Protein AF-A0A959WQ62-F1 (afdb_monomer_lite)

Foldseek 3Di:
DVVVVVVLVVLLVVLVVVLVVLVVVLVVLVCVLPDPDVVADPVNSVVSVVVNVVSVVVNVVSVVSNVVSVVVNVVVVVVVVVVVVLVVLVVVLVCVLVVVVVVLVVVVPDPFDCVVDVPRPVLVPDPCSVVVSVVVSVVSNVVSVVVCVVVCSPVDPPDDDPDPPDDPVVVPDDPDDDDD

Sequence (180 aa):
NLGSMAYIHEIKRELLFMRRLIWPQRDALSILVRDPIPEIQDETRVYLRDCQDHVMRIIDLVETYREIGSDLMDLQLSSMGNRTNEIMRVLTVIATIFMPLTFIVGVYGMNFDPKASPWNMPEIEWKYGYPIVWSVMIGIAVWMLLFFKRKGWLGKYSFVGELPKQNPDDRIAPPEPPLK

Radius of gyration: 34.8 Å; chains: 1; bounding box: 79×37×100 Å

pLDDT: mean 80.47, std 13.7, range [43.44, 95.56]

Structure (mmCIF, N/CA/C/O backbone):
data_AF-A0A959WQ62-F1
#
_entry.id   AF-A0A959WQ62-F1
#
loop_
_atom_site.group_PDB
_atom_site.id
_atom_site.type_symbol
_atom_site.label_atom_id
_atom_site.label_alt_id
_atom_site.label_comp_id
_atom_site.label_asym_id
_atom_site.label_entity_id
_atom_site.label_seq_id
_atom_site.pdbx_PDB_ins_code
_atom_site.Cartn_x
_atom_site.Cartn_y
_atom_site.Cartn_z
_atom_site.occupancy
_atom_site.B_iso_or_equiv
_atom_site.auth_seq_id
_atom_site.auth_comp_id
_atom_site.auth_asym_id
_atom_site.auth_atom_id
_atom_site.pdbx_PDB_model_num
ATOM 1 N N . ASN A 1 1 ? -0.071 11.194 -0.092 1.00 58.28 1 ASN A N 1
ATOM 2 C CA . ASN A 1 1 ? -0.925 10.401 0.823 1.00 58.28 1 ASN A CA 1
ATOM 3 C C . ASN A 1 1 ? -0.375 10.257 2.249 1.00 58.28 1 ASN A C 1
ATOM 5 O O . ASN A 1 1 ? -0.769 9.327 2.933 1.00 58.28 1 ASN A O 1
ATOM 9 N N . LEU A 1 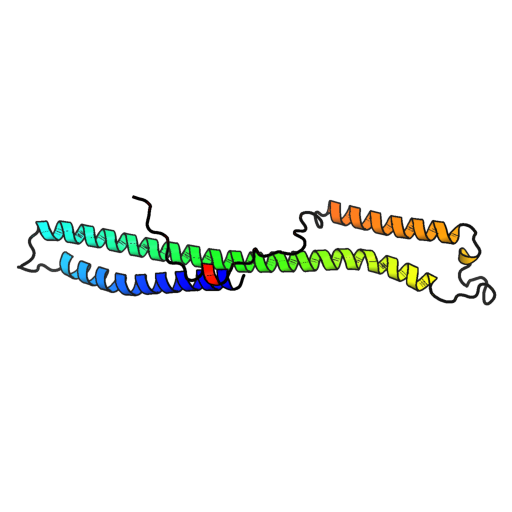2 ? 0.455 11.181 2.767 1.00 58.72 2 LEU A N 1
ATOM 10 C CA . LEU A 1 2 ? 0.742 11.217 4.216 1.00 58.72 2 LEU A CA 1
ATOM 11 C C . LEU A 1 2 ? -0.509 11.590 5.032 1.00 58.72 2 LEU A C 1
ATOM 13 O O . LEU A 1 2 ? -0.689 11.089 6.134 1.00 58.72 2 LEU A O 1
ATOM 17 N N . GLY A 1 3 ? -1.394 12.418 4.461 1.00 72.81 3 GLY A N 1
ATOM 18 C CA . GLY A 1 3 ? -2.639 12.836 5.109 1.00 72.81 3 GLY A CA 1
ATOM 19 C C . GLY A 1 3 ? -3.593 11.680 5.413 1.00 72.81 3 GLY A C 1
ATOM 20 O O . GLY A 1 3 ? -4.163 11.650 6.493 1.00 72.81 3 GLY A O 1
ATOM 21 N N . SER A 1 4 ? -3.711 10.687 4.523 1.00 77.69 4 SER A N 1
ATOM 22 C CA . SER A 1 4 ? -4.592 9.534 4.760 1.00 77.69 4 SER A CA 1
ATOM 23 C C . SER A 1 4 ? -4.057 8.612 5.860 1.00 77.69 4 SER A C 1
ATOM 25 O O . SER A 1 4 ? -4.829 8.148 6.687 1.00 77.69 4 SER A O 1
ATOM 27 N N . MET A 1 5 ? -2.738 8.388 5.918 1.00 81.19 5 MET A N 1
ATOM 28 C CA . MET A 1 5 ? -2.119 7.615 7.005 1.00 81.19 5 MET A CA 1
ATOM 29 C C . MET A 1 5 ? -2.252 8.330 8.352 1.00 81.19 5 MET A C 1
ATOM 31 O O . MET A 1 5 ? -2.603 7.705 9.348 1.00 81.19 5 MET A O 1
ATOM 35 N N . ALA A 1 6 ? -2.013 9.645 8.377 1.00 84.94 6 ALA A N 1
ATOM 36 C CA . ALA A 1 6 ? -2.187 10.456 9.578 1.00 84.94 6 ALA A CA 1
ATOM 37 C C . ALA A 1 6 ? -3.641 10.424 10.075 1.00 84.94 6 ALA A C 1
ATOM 39 O O . ALA A 1 6 ? -3.864 10.242 11.268 1.00 84.94 6 ALA A O 1
ATOM 40 N N . TYR A 1 7 ? -4.609 10.504 9.159 1.00 86.31 7 TYR A N 1
ATOM 41 C CA . TYR A 1 7 ? -6.035 10.428 9.470 1.00 86.31 7 TYR A CA 1
ATOM 42 C C . TYR A 1 7 ? -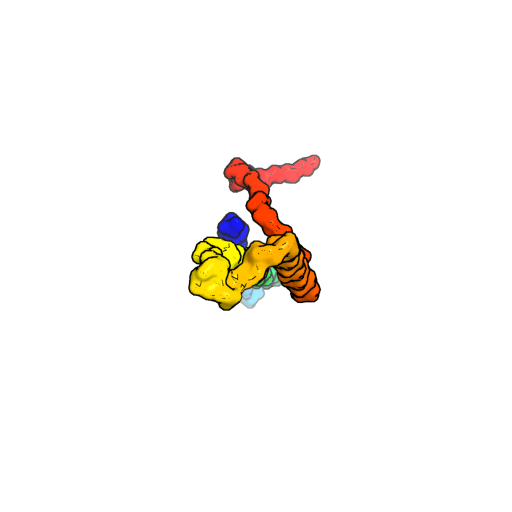6.447 9.065 10.053 1.00 86.31 7 TYR A C 1
ATOM 44 O O . TYR A 1 7 ? -7.111 9.010 11.085 1.00 86.31 7 TYR A O 1
ATOM 52 N N . ILE A 1 8 ? -5.987 7.951 9.468 1.00 86.94 8 ILE A N 1
ATOM 53 C CA . ILE A 1 8 ? -6.227 6.604 10.025 1.00 86.94 8 ILE A CA 1
ATOM 54 C C . ILE A 1 8 ? -5.631 6.492 11.434 1.00 86.94 8 ILE A C 1
ATOM 56 O O . ILE A 1 8 ? -6.243 5.927 12.343 1.00 86.94 8 ILE A O 1
ATOM 60 N N . HIS A 1 9 ? -4.433 7.041 11.633 1.00 87.75 9 HIS A N 1
ATOM 61 C CA . HIS A 1 9 ? -3.766 6.999 12.928 1.00 87.75 9 HIS A CA 1
ATOM 62 C C . HIS A 1 9 ? -4.483 7.849 13.985 1.00 87.75 9 HIS A C 1
ATOM 64 O O . HIS A 1 9 ? -4.575 7.446 15.146 1.00 87.75 9 HIS A O 1
ATOM 70 N N . GLU A 1 10 ? -5.031 8.991 13.578 1.00 90.50 10 GLU A N 1
ATOM 71 C CA . GLU A 1 10 ? -5.857 9.859 14.410 1.00 90.50 10 GLU A CA 1
ATOM 72 C C . GLU A 1 10 ? -7.152 9.172 14.852 1.00 90.50 10 GLU A C 1
ATOM 74 O O . GLU A 1 10 ? -7.401 9.100 16.055 1.00 90.50 10 GLU A O 1
ATOM 79 N N . ILE A 1 11 ? -7.894 8.554 13.927 1.00 89.75 11 ILE A N 1
ATOM 80 C CA . ILE A 1 11 ? -9.090 7.764 14.263 1.00 89.75 11 ILE A CA 1
ATOM 81 C C . ILE A 1 11 ? -8.732 6.639 15.238 1.00 89.75 11 ILE A C 1
ATOM 83 O O . ILE A 1 11 ? -9.400 6.440 16.252 1.00 89.75 11 ILE A O 1
ATOM 87 N N . LYS A 1 12 ? -7.639 5.906 14.990 1.0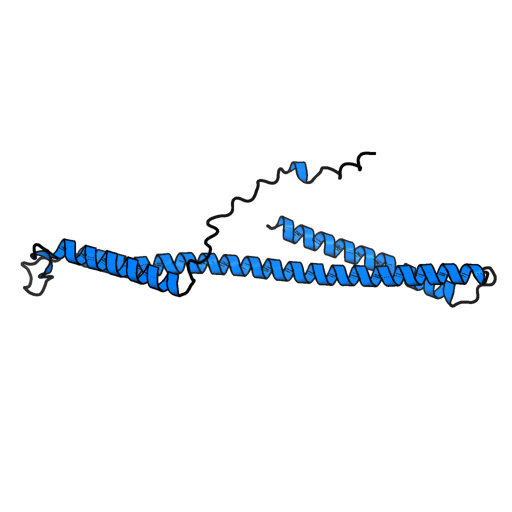0 87.94 12 LYS A N 1
ATOM 88 C CA . LYS A 1 12 ? -7.208 4.813 15.877 1.00 87.94 12 LYS A CA 1
ATOM 89 C C . LYS A 1 12 ? -6.865 5.313 17.285 1.00 87.94 12 LYS A C 1
ATOM 91 O O . LYS A 1 12 ? -7.127 4.612 18.265 1.00 87.94 12 LYS A O 1
ATOM 96 N N . ARG A 1 13 ? -6.302 6.520 17.401 1.00 91.25 13 ARG A N 1
ATOM 97 C CA . ARG A 1 13 ? -6.027 7.186 18.683 1.00 91.25 13 ARG A CA 1
ATOM 98 C C . ARG A 1 13 ? -7.321 7.581 19.400 1.00 91.25 13 ARG A C 1
ATOM 100 O O . ARG A 1 13 ? -7.415 7.376 20.607 1.00 91.25 13 ARG A O 1
ATOM 107 N N . GLU A 1 14 ? -8.312 8.090 18.676 1.00 92.31 14 GLU A N 1
ATOM 108 C CA . GLU A 1 14 ? -9.626 8.447 19.224 1.00 92.31 14 GLU A CA 1
ATOM 109 C C . GLU A 1 14 ? -10.408 7.213 19.705 1.00 92.31 14 GLU A C 1
ATOM 111 O O . GLU A 1 14 ? -10.910 7.196 20.828 1.00 92.31 14 GLU A O 1
ATOM 116 N N . LEU A 1 15 ? -10.397 6.120 18.934 1.00 91.12 15 LEU A N 1
ATOM 117 C CA . LEU A 1 15 ? -10.968 4.828 19.341 1.00 91.12 15 LEU A CA 1
ATOM 118 C C . LEU A 1 15 ? -10.315 4.291 20.626 1.00 91.12 15 LEU A C 1
ATOM 120 O O . LEU A 1 15 ? -10.996 3.800 21.527 1.00 91.12 15 LEU A O 1
ATOM 124 N N . LEU A 1 16 ? -8.988 4.408 20.744 1.00 90.69 16 LEU A N 1
ATOM 125 C CA . LEU A 1 16 ? -8.258 4.033 21.961 1.00 90.69 16 LEU A CA 1
ATOM 126 C C . LEU A 1 16 ? -8.643 4.897 23.165 1.00 90.69 16 LEU A C 1
ATOM 128 O O . LEU A 1 16 ? -8.714 4.389 24.287 1.00 90.69 16 LEU A O 1
ATOM 132 N N . PHE A 1 17 ? -8.875 6.190 22.943 1.00 92.62 17 PHE A N 1
ATOM 133 C CA . PHE A 1 17 ? -9.334 7.098 23.984 1.00 92.62 17 PHE A CA 1
ATOM 134 C C . PHE A 1 17 ? -10.749 6.735 24.450 1.00 92.62 17 PHE A C 1
ATOM 136 O O . PHE A 1 17 ? -10.954 6.554 25.650 1.00 92.62 17 PHE A O 1
ATOM 143 N N . MET A 1 18 ? -11.683 6.500 23.521 1.00 90.50 18 MET A N 1
ATOM 144 C CA . MET A 1 18 ? -13.033 6.023 23.843 1.00 90.50 18 MET A CA 1
ATOM 145 C C . MET A 1 18 ? -12.999 4.720 24.642 1.00 90.50 18 MET A C 1
ATOM 147 O O . MET A 1 18 ? -13.603 4.646 25.709 1.00 90.50 18 MET A O 1
ATOM 151 N N . ARG A 1 19 ? -12.218 3.719 24.209 1.00 89.38 19 ARG A N 1
ATOM 152 C CA . ARG A 1 19 ? -12.066 2.455 24.952 1.00 89.38 19 ARG A CA 1
ATOM 153 C C . ARG A 1 19 ? -11.629 2.690 26.402 1.00 89.38 19 ARG A C 1
ATOM 155 O O . ARG A 1 19 ? -12.143 2.038 27.307 1.00 89.38 19 ARG A O 1
ATOM 162 N N . ARG A 1 20 ? -10.696 3.620 26.631 1.00 90.44 20 ARG A N 1
ATOM 163 C CA . ARG A 1 20 ? -10.174 3.938 27.969 1.00 90.44 20 ARG A CA 1
ATOM 164 C C . ARG A 1 20 ? -11.214 4.613 28.869 1.00 90.44 20 ARG A C 1
ATOM 166 O O . ARG A 1 20 ? -11.153 4.423 30.078 1.00 90.44 20 ARG A O 1
ATOM 173 N N . LEU A 1 21 ? -12.150 5.371 28.295 1.00 91.56 21 LEU A N 1
ATOM 174 C CA . LEU A 1 21 ? -13.249 6.010 29.028 1.00 91.56 21 LEU A CA 1
ATOM 175 C C . LEU A 1 21 ? -14.407 5.049 29.320 1.00 91.56 21 LEU A C 1
ATOM 177 O O . LEU A 1 21 ? -15.008 5.120 30.388 1.00 91.56 21 LEU A O 1
ATOM 181 N N . ILE A 1 22 ? -14.706 4.144 28.387 1.00 91.44 22 ILE A N 1
ATOM 182 C CA . ILE A 1 22 ? -15.862 3.244 28.476 1.00 91.44 22 ILE A CA 1
ATOM 183 C C . ILE A 1 22 ? -15.600 2.083 29.448 1.00 91.44 22 ILE A C 1
ATOM 185 O O . ILE A 1 22 ? -16.505 1.665 30.168 1.00 91.44 22 ILE A O 1
ATOM 189 N N . TRP A 1 23 ? -14.362 1.583 29.528 1.00 88.62 23 TRP A N 1
ATOM 190 C CA . TRP A 1 23 ? -14.005 0.473 30.425 1.00 88.62 23 TRP A CA 1
ATOM 191 C C . TRP A 1 23 ? -14.348 0.735 31.907 1.00 88.62 23 TRP A C 1
ATOM 193 O O . TRP A 1 23 ? -15.068 -0.069 32.497 1.00 88.62 23 TRP A O 1
ATOM 203 N N . PRO A 1 24 ? -13.940 1.869 32.510 1.00 91.31 24 PRO A N 1
ATOM 204 C CA . PRO A 1 24 ? -14.321 2.202 33.884 1.00 91.31 24 PRO A CA 1
ATOM 205 C C . PRO A 1 24 ? -15.836 2.345 34.087 1.00 91.31 24 PRO A C 1
ATOM 207 O O . PRO A 1 24 ? -16.346 1.995 35.148 1.00 91.31 24 PRO A O 1
ATOM 210 N N . GLN A 1 25 ? -16.570 2.836 33.080 1.00 90.44 25 GLN A N 1
ATOM 211 C CA . GLN A 1 25 ? -18.033 2.958 33.146 1.00 90.44 25 GLN A CA 1
ATOM 212 C C . GLN A 1 25 ? -18.707 1.585 33.173 1.00 90.44 25 GLN A C 1
ATOM 214 O O . GLN A 1 25 ? -19.631 1.367 33.955 1.00 90.44 25 GLN A O 1
ATOM 219 N N . ARG A 1 26 ? -18.211 0.641 32.366 1.00 90.31 26 ARG A N 1
ATOM 220 C CA . ARG A 1 26 ? -18.658 -0.755 32.376 1.00 90.31 26 ARG A CA 1
ATOM 221 C C . ARG A 1 26 ? -18.473 -1.386 33.753 1.00 90.31 26 ARG A C 1
ATOM 223 O O . ARG A 1 26 ? -19.373 -2.072 34.235 1.00 90.31 26 ARG A O 1
ATOM 230 N N . ASP A 1 27 ? -17.322 -1.160 34.379 1.00 89.00 27 ASP A N 1
ATOM 231 C CA . ASP A 1 27 ? -17.017 -1.728 35.693 1.00 89.00 27 ASP A CA 1
ATOM 232 C C . ASP A 1 27 ? -17.876 -1.086 36.794 1.00 89.00 27 ASP A C 1
ATOM 234 O O . ASP A 1 27 ? -18.432 -1.802 37.627 1.00 89.00 27 ASP A O 1
ATOM 238 N N . ALA A 1 28 ? -18.092 0.233 36.744 1.00 89.44 28 ALA A N 1
ATOM 239 C CA . ALA A 1 28 ? -19.001 0.931 37.654 1.00 89.44 28 ALA A CA 1
ATOM 240 C C . ALA A 1 28 ? -20.452 0.427 37.533 1.00 89.44 28 ALA A C 1
ATOM 242 O O . ALA A 1 28 ? -21.089 0.136 38.546 1.00 89.44 28 ALA A O 1
ATOM 243 N N . LEU A 1 29 ? -20.959 0.252 36.305 1.00 88.50 29 LEU A N 1
ATOM 244 C CA . LEU A 1 29 ? -22.282 -0.335 36.059 1.00 88.50 29 LEU A CA 1
ATOM 245 C C . LEU A 1 29 ? -22.356 -1.782 36.557 1.00 88.50 29 LEU A C 1
ATOM 247 O O . LEU A 1 29 ? -23.355 -2.174 37.152 1.00 88.50 29 LEU A O 1
ATOM 251 N N . SER A 1 30 ? -21.290 -2.568 36.377 1.00 88.19 30 SER A N 1
ATOM 252 C CA . SER A 1 30 ? -21.242 -3.948 36.863 1.00 88.19 30 SER A CA 1
ATOM 253 C C . SER A 1 30 ? -21.345 -4.044 38.385 1.00 88.19 30 SER A C 1
ATOM 255 O O . SER A 1 30 ? -21.955 -4.991 38.878 1.00 88.19 30 SER A O 1
ATOM 257 N N . ILE A 1 31 ? -20.752 -3.101 39.121 1.00 87.88 31 ILE A N 1
ATOM 258 C CA . ILE A 1 31 ? -20.877 -3.015 40.583 1.00 87.88 31 ILE A CA 1
ATOM 259 C C . ILE A 1 31 ? -22.324 -2.666 40.947 1.00 87.88 31 ILE A C 1
ATOM 261 O O . ILE A 1 31 ? -22.950 -3.367 41.738 1.00 87.88 31 ILE A O 1
ATOM 265 N N . LEU A 1 32 ? -22.890 -1.649 40.293 1.00 85.75 32 LEU A N 1
ATOM 266 C CA . LEU A 1 32 ? -24.241 -1.154 40.569 1.00 85.75 32 LEU A CA 1
ATOM 267 C C . LEU A 1 32 ? -25.339 -2.199 40.291 1.00 85.75 32 LEU A C 1
ATOM 269 O O . LEU A 1 32 ? -26.335 -2.267 41.009 1.00 85.75 32 LEU A O 1
ATOM 273 N N . VAL A 1 33 ? -25.148 -3.037 39.267 1.00 86.00 33 VAL A N 1
ATOM 274 C CA . VAL A 1 33 ? -26.067 -4.132 38.917 1.00 86.00 33 VAL A CA 1
ATOM 275 C C . VAL A 1 33 ? -25.941 -5.313 39.884 1.00 86.00 33 VAL A C 1
ATOM 277 O O . VAL A 1 33 ? -26.955 -5.932 40.220 1.00 86.00 33 VAL A O 1
ATOM 280 N N . ARG A 1 34 ? -24.719 -5.651 40.321 1.00 83.88 34 ARG A N 1
ATOM 281 C CA . ARG A 1 34 ? -24.437 -6.873 41.092 1.00 83.88 34 ARG A CA 1
ATOM 282 C C . ARG A 1 34 ? -24.633 -6.697 42.596 1.00 83.88 34 ARG A C 1
ATOM 284 O O . ARG A 1 34 ? -25.129 -7.624 43.234 1.00 83.88 34 ARG A O 1
ATOM 291 N N . ASP A 1 35 ? -24.284 -5.538 43.145 1.00 81.69 35 ASP A N 1
ATOM 292 C CA . ASP A 1 35 ? -24.323 -5.324 44.589 1.00 81.69 35 ASP A CA 1
ATOM 293 C C . ASP A 1 35 ? -25.725 -4.873 45.040 1.00 81.69 35 ASP A C 1
ATOM 295 O O . ASP A 1 35 ? -26.308 -3.947 44.455 1.00 81.69 35 ASP A O 1
ATOM 299 N N . PRO A 1 36 ? -26.324 -5.532 46.051 1.00 70.06 36 PRO A N 1
ATOM 300 C CA . PRO A 1 36 ? -27.593 -5.122 46.640 1.00 70.06 36 PRO A CA 1
ATOM 301 C C . PRO A 1 36 ? -27.405 -3.827 47.443 1.00 70.06 36 PRO A C 1
ATOM 303 O O . PRO A 1 36 ? -27.033 -3.851 48.612 1.00 70.06 36 PRO A O 1
ATOM 306 N N . ILE A 1 37 ? -27.639 -2.688 46.791 1.00 79.25 37 ILE A N 1
ATOM 307 C CA . ILE A 1 37 ? -27.624 -1.355 47.391 1.00 79.25 37 ILE A CA 1
ATOM 308 C C . ILE A 1 37 ? -29.058 -1.038 47.850 1.00 79.25 37 ILE A C 1
ATOM 310 O O . ILE A 1 37 ? -29.958 -1.091 47.006 1.00 79.25 37 ILE A O 1
ATOM 314 N N . PRO A 1 38 ? -29.290 -0.731 49.142 1.00 76.75 38 PRO A N 1
ATOM 315 C CA . PRO A 1 38 ? -30.626 -0.499 49.706 1.00 76.75 38 PRO A CA 1
ATOM 316 C C . PRO A 1 38 ? -31.430 0.598 48.998 1.00 76.75 38 PRO A C 1
ATOM 318 O O . PRO A 1 38 ? -32.654 0.530 48.937 1.00 76.75 38 PRO A O 1
ATOM 321 N N . GLU A 1 39 ? -30.748 1.606 48.455 1.00 79.81 39 GLU A N 1
ATOM 322 C CA . GLU A 1 39 ? -31.349 2.742 47.757 1.00 79.81 39 GLU A CA 1
ATOM 323 C C . GLU A 1 39 ? -31.751 2.435 46.299 1.00 79.81 39 GLU A C 1
ATOM 325 O O . GLU A 1 39 ? -32.424 3.251 45.669 1.00 79.81 39 GLU A O 1
ATOM 330 N N . ILE A 1 40 ? -31.358 1.281 45.741 1.00 81.56 40 ILE A N 1
ATOM 331 C CA . ILE A 1 40 ? -31.648 0.899 44.350 1.00 81.56 40 ILE A CA 1
ATOM 332 C C . ILE A 1 40 ? -32.769 -0.141 44.312 1.00 81.56 40 ILE A C 1
ATOM 334 O O . ILE A 1 40 ? -32.569 -1.300 44.675 1.00 81.56 40 ILE A O 1
ATOM 338 N N . GLN A 1 41 ? -33.926 0.275 43.796 1.00 84.31 41 GLN A N 1
ATOM 339 C CA . GLN A 1 41 ? -35.081 -0.592 43.546 1.00 84.31 41 GLN A CA 1
ATOM 340 C C . GLN A 1 41 ? -34.813 -1.606 42.423 1.00 84.31 41 GLN A C 1
ATOM 342 O O . GLN A 1 41 ? -34.005 -1.364 41.519 1.00 84.31 41 GLN A O 1
ATOM 347 N N . ASP A 1 42 ? -35.527 -2.731 42.453 1.00 81.75 42 ASP A N 1
ATOM 348 C CA . ASP A 1 42 ? -35.388 -3.796 41.457 1.00 81.75 42 ASP A CA 1
ATOM 349 C C . ASP A 1 42 ? -35.780 -3.338 40.046 1.00 81.75 42 ASP A C 1
ATOM 351 O O . ASP A 1 42 ? -35.126 -3.740 39.081 1.00 81.75 42 ASP A O 1
ATOM 355 N N . GLU A 1 43 ? -36.758 -2.433 39.896 1.00 85.75 43 GLU A N 1
ATOM 356 C CA . GLU A 1 43 ? -37.071 -1.849 38.587 1.00 85.75 43 GLU A CA 1
ATOM 357 C C . GLU A 1 43 ? -35.873 -1.071 38.017 1.00 85.75 43 GLU A C 1
ATOM 359 O O . GLU A 1 43 ? -35.537 -1.216 36.841 1.00 85.75 43 GLU A O 1
ATOM 364 N N . THR A 1 44 ? -35.163 -0.304 38.852 1.00 86.81 44 THR A N 1
ATOM 365 C CA . THR A 1 44 ? -33.966 0.455 38.450 1.00 86.81 44 THR A CA 1
ATOM 366 C C . THR A 1 44 ? -32.826 -0.469 38.014 1.00 86.81 44 THR A C 1
ATOM 368 O O . THR A 1 44 ? -32.097 -0.145 37.074 1.00 86.81 44 THR A O 1
ATOM 371 N N . ARG A 1 45 ? -32.687 -1.658 38.622 1.00 85.50 45 ARG A N 1
ATOM 372 C CA . ARG A 1 45 ? -31.681 -2.660 38.212 1.00 85.50 45 ARG A CA 1
ATOM 373 C C . ARG A 1 45 ? -31.892 -3.167 36.789 1.00 85.50 45 ARG A C 1
ATOM 375 O O . ARG A 1 45 ? -30.908 -3.477 36.117 1.00 85.50 45 ARG A O 1
ATOM 382 N N . VAL A 1 46 ? -33.140 -3.248 36.324 1.00 87.81 46 VAL A N 1
ATOM 383 C CA . VAL A 1 46 ? -33.454 -3.653 34.944 1.00 87.81 46 VAL A CA 1
ATOM 384 C C . VAL A 1 46 ? -32.911 -2.623 33.953 1.00 87.81 46 VAL A C 1
ATOM 386 O O . VAL A 1 46 ? -32.216 -3.002 33.012 1.00 87.81 46 VAL A O 1
ATOM 389 N N . TYR A 1 47 ? -33.128 -1.329 34.208 1.00 90.25 47 TYR A N 1
ATOM 390 C CA . TYR A 1 47 ? -32.573 -0.255 33.374 1.00 90.25 47 TYR A CA 1
ATOM 391 C C . TYR A 1 47 ? -31.038 -0.218 33.415 1.00 90.25 47 TYR A C 1
ATOM 393 O O . TYR A 1 47 ? -30.395 -0.040 32.384 1.00 90.25 47 TYR A O 1
ATOM 401 N N . LEU A 1 48 ? -30.426 -0.446 34.583 1.00 89.06 48 LEU A N 1
ATOM 402 C CA . LEU A 1 48 ? -28.963 -0.505 34.709 1.00 89.06 48 LEU A CA 1
ATOM 403 C C . LEU A 1 48 ? -28.345 -1.671 33.928 1.00 89.06 48 LEU A C 1
ATOM 405 O O . LEU A 1 48 ? -27.260 -1.519 33.364 1.00 89.06 48 LEU A O 1
ATOM 409 N N . ARG A 1 49 ? -29.029 -2.820 33.873 1.00 88.94 49 ARG A N 1
ATOM 410 C CA . ARG A 1 49 ? -28.604 -3.969 33.063 1.00 88.94 49 ARG A CA 1
ATOM 411 C C . ARG A 1 49 ? -28.635 -3.643 31.571 1.00 88.94 49 ARG A C 1
ATOM 413 O O . ARG A 1 49 ? -27.672 -3.943 30.878 1.00 88.94 49 ARG A O 1
ATOM 420 N N . ASP A 1 50 ? -29.679 -2.968 31.103 1.00 91.81 50 ASP A N 1
ATOM 421 C CA . ASP A 1 50 ? -29.766 -2.523 29.708 1.00 91.81 50 ASP A CA 1
ATOM 422 C C . ASP A 1 50 ? -28.639 -1.531 29.357 1.00 91.81 50 ASP A C 1
ATOM 424 O O . ASP A 1 50 ? -27.947 -1.686 28.350 1.00 91.81 50 ASP A O 1
ATOM 428 N N . CYS A 1 51 ? -28.340 -0.573 30.245 1.00 91.75 51 CYS A N 1
ATOM 429 C CA . CYS A 1 51 ? -27.173 0.301 30.089 1.00 91.75 51 CYS A CA 1
ATOM 430 C C . CYS A 1 51 ? -25.852 -0.483 30.036 1.00 91.75 51 CYS A C 1
ATOM 432 O O . CYS A 1 51 ? -24.976 -0.156 29.234 1.00 91.75 51 CYS A O 1
ATOM 434 N N . GLN A 1 52 ? -25.696 -1.514 30.871 1.00 90.88 52 GLN A N 1
ATOM 435 C CA . GLN A 1 52 ? -24.518 -2.379 30.856 1.00 90.88 52 GLN A CA 1
ATOM 436 C C . GLN A 1 52 ? -24.381 -3.119 29.515 1.00 90.88 52 GLN A C 1
ATOM 438 O O . GLN A 1 52 ? -23.289 -3.135 28.942 1.00 90.88 52 GLN A O 1
ATOM 443 N N . ASP A 1 53 ? -25.475 -3.667 28.986 1.00 91.88 53 ASP A N 1
ATOM 444 C CA . ASP A 1 53 ? -25.503 -4.349 27.689 1.00 91.88 53 ASP A CA 1
ATOM 445 C C . ASP A 1 53 ? -25.173 -3.385 26.537 1.00 91.88 53 ASP A C 1
ATOM 447 O O . ASP A 1 53 ? -24.395 -3.715 25.634 1.00 91.88 53 ASP A O 1
ATOM 451 N N . HIS A 1 54 ? -25.691 -2.155 26.587 1.00 94.06 54 HIS A N 1
ATOM 452 C CA . HIS A 1 54 ? -25.339 -1.099 25.640 1.00 94.06 54 HIS A CA 1
ATOM 453 C C . HIS A 1 54 ? -23.852 -0.744 25.685 1.00 94.06 54 HIS A C 1
ATOM 455 O O . HIS A 1 54 ? -23.215 -0.640 24.636 1.00 94.06 54 HIS A O 1
ATOM 461 N N . VAL A 1 55 ? -23.279 -0.598 26.881 1.00 93.12 55 VAL A N 1
ATOM 462 C CA . VAL A 1 55 ? -21.849 -0.321 27.054 1.00 93.12 55 VAL A CA 1
ATOM 463 C C . VAL A 1 55 ? -20.992 -1.452 26.486 1.00 93.12 55 VAL A C 1
ATOM 465 O O . VAL A 1 55 ? -20.035 -1.177 25.763 1.00 93.12 55 VAL A O 1
ATOM 468 N N . MET A 1 56 ? -21.357 -2.713 26.736 1.00 91.94 56 MET A N 1
ATOM 469 C CA . MET A 1 56 ? -20.668 -3.869 26.152 1.00 91.94 56 MET A CA 1
ATOM 470 C C . MET A 1 56 ? -20.705 -3.833 24.620 1.00 91.94 56 MET A C 1
ATOM 472 O O . MET A 1 56 ? -19.662 -3.959 23.982 1.00 9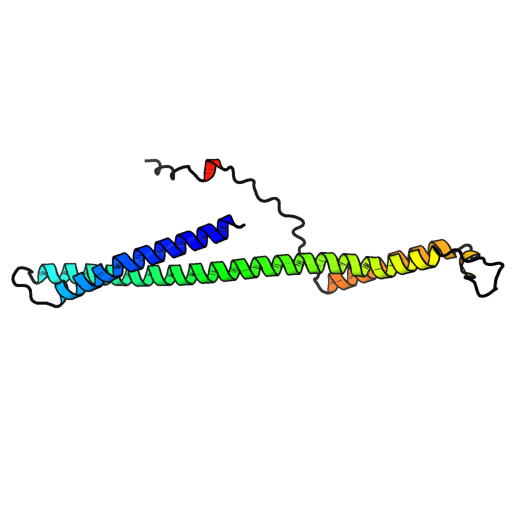1.94 56 MET A O 1
ATOM 476 N N . ARG A 1 57 ? -21.868 -3.539 24.024 1.00 94.31 57 ARG A N 1
ATOM 477 C CA . ARG A 1 57 ? -22.002 -3.402 22.565 1.00 94.31 57 ARG A CA 1
ATOM 478 C C . ARG A 1 57 ? -21.102 -2.304 21.994 1.00 94.31 57 ARG A C 1
ATOM 480 O O . ARG A 1 57 ? -20.535 -2.476 20.919 1.00 94.31 57 ARG A O 1
ATOM 487 N N . ILE A 1 58 ? -20.963 -1.174 22.689 1.00 93.50 58 ILE A N 1
ATOM 488 C CA . ILE A 1 58 ? -20.073 -0.089 22.251 1.00 93.50 58 ILE A CA 1
ATOM 489 C C . ILE A 1 58 ? -18.605 -0.529 22.332 1.00 93.50 58 ILE A C 1
ATOM 491 O O . ILE A 1 58 ? -17.842 -0.228 21.417 1.00 93.50 58 ILE A O 1
ATOM 495 N N . ILE A 1 59 ? -18.203 -1.252 23.384 1.00 92.19 59 ILE A N 1
ATOM 496 C CA . ILE A 1 59 ? -16.837 -1.791 23.502 1.00 92.19 59 ILE A CA 1
ATOM 497 C C . ILE A 1 59 ? -16.516 -2.700 22.311 1.00 92.19 59 ILE A C 1
ATOM 499 O O . ILE A 1 59 ? -15.459 -2.531 21.699 1.00 92.19 59 ILE A O 1
ATOM 503 N N . ASP A 1 60 ? -17.432 -3.602 21.955 1.00 93.88 60 ASP A N 1
ATOM 504 C CA . ASP A 1 60 ? -17.256 -4.513 20.820 1.00 93.88 60 ASP A CA 1
ATOM 505 C C . ASP A 1 60 ? -17.116 -3.739 19.502 1.00 93.88 60 ASP A C 1
ATOM 507 O O . ASP A 1 60 ? -16.177 -3.972 18.741 1.00 93.88 60 ASP A O 1
ATOM 511 N N . LEU A 1 61 ? -17.980 -2.744 19.266 1.00 94.62 61 LEU A N 1
ATOM 512 C CA . LEU A 1 61 ? -17.902 -1.883 18.081 1.00 94.62 61 LEU A CA 1
ATOM 513 C C . LEU A 1 61 ? -16.572 -1.126 18.000 1.00 94.62 61 LEU A C 1
ATOM 515 O O . LEU A 1 61 ? -15.972 -1.046 16.928 1.00 94.62 61 LEU A O 1
ATOM 519 N N . VAL A 1 62 ? -16.095 -0.573 19.118 1.00 93.56 62 VAL A N 1
ATOM 520 C CA . VAL A 1 62 ? -14.802 0.121 19.170 1.00 93.56 62 VAL A CA 1
ATOM 521 C C . VAL A 1 62 ? -13.665 -0.829 18.801 1.00 93.56 62 VAL A C 1
ATOM 523 O O . VAL A 1 62 ? -12.762 -0.424 18.068 1.00 93.56 62 VAL A O 1
ATOM 526 N N . GLU A 1 63 ? -13.697 -2.081 19.260 1.00 91.25 63 GLU A N 1
ATOM 527 C CA . GLU A 1 63 ? -12.668 -3.056 18.896 1.00 91.25 63 GLU A CA 1
ATOM 528 C C . GLU A 1 63 ? -12.742 -3.434 17.411 1.00 91.25 63 GLU A C 1
ATOM 530 O O . GLU A 1 63 ? -11.717 -3.377 16.732 1.00 91.25 63 GLU A O 1
ATOM 535 N N . THR A 1 64 ? -13.940 -3.670 16.868 1.00 95.38 64 THR A N 1
ATOM 536 C CA . THR A 1 64 ? -14.138 -3.912 15.428 1.00 95.38 64 THR A CA 1
ATOM 537 C C . THR A 1 64 ? -13.605 -2.758 14.575 1.00 95.38 64 THR A C 1
ATOM 539 O O . THR A 1 64 ? -12.897 -2.978 13.592 1.00 95.38 64 THR A O 1
ATOM 542 N N . TYR A 1 65 ? -13.868 -1.504 14.952 1.00 92.88 65 TYR A N 1
ATOM 543 C CA . TYR A 1 65 ? -13.324 -0.355 14.221 1.00 92.88 65 TYR A CA 1
ATOM 544 C C . TYR A 1 65 ? -11.798 -0.253 14.323 1.00 92.88 65 TYR A C 1
ATOM 546 O O . TYR A 1 65 ? -11.147 0.207 13.382 1.00 92.88 65 TYR A O 1
ATOM 554 N N . ARG A 1 66 ? -11.197 -0.694 15.435 1.00 91.31 66 ARG A N 1
ATOM 555 C CA . ARG A 1 66 ? -9.733 -0.750 15.572 1.00 91.31 66 ARG A CA 1
ATOM 556 C C . ARG A 1 66 ? -9.112 -1.822 14.681 1.00 91.31 66 ARG A C 1
ATOM 558 O O . ARG A 1 66 ? -8.019 -1.584 14.156 1.00 91.31 66 ARG A O 1
ATOM 565 N N . GLU A 1 67 ? -9.780 -2.959 14.510 1.00 92.75 67 GLU A N 1
ATOM 566 C CA . GLU A 1 67 ? -9.376 -4.012 13.572 1.00 92.75 67 GLU A CA 1
ATOM 567 C C . GLU A 1 67 ? -9.445 -3.496 12.133 1.00 92.75 67 GLU A C 1
ATOM 569 O O . GLU A 1 67 ? -8.411 -3.430 11.471 1.00 92.75 67 GLU A O 1
ATOM 574 N N . ILE A 1 68 ? -10.590 -2.947 11.711 1.00 94.00 68 ILE A N 1
ATOM 575 C CA . ILE A 1 68 ? -10.766 -2.350 10.373 1.00 94.00 68 ILE A CA 1
ATOM 576 C C . ILE A 1 68 ? -9.729 -1.250 10.102 1.00 94.00 68 ILE A C 1
ATOM 578 O O . ILE A 1 68 ? -9.154 -1.173 9.017 1.00 94.00 68 ILE A O 1
ATOM 582 N N . GLY A 1 69 ? -9.458 -0.384 11.083 1.00 90.69 69 GLY A N 1
ATOM 583 C CA . GLY A 1 69 ? -8.443 0.662 10.948 1.00 90.69 69 GLY A CA 1
ATOM 584 C C . GLY A 1 69 ? -7.021 0.111 10.791 1.00 90.69 69 GLY A C 1
ATOM 585 O O . GLY A 1 69 ? -6.181 0.750 10.158 1.00 90.69 69 GLY A O 1
ATOM 586 N N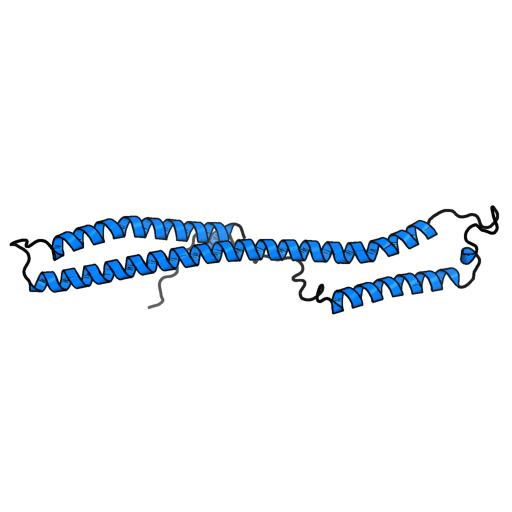 . SER A 1 70 ? -6.740 -1.068 11.352 1.00 90.00 70 SER A N 1
ATOM 587 C CA . SER A 1 70 ? -5.456 -1.756 11.178 1.00 90.00 70 SER A CA 1
ATOM 588 C C . SER A 1 70 ? -5.369 -2.396 9.792 1.00 90.00 70 SER A C 1
ATOM 590 O O . SER A 1 70 ? -4.397 -2.139 9.085 1.00 90.00 70 SER A O 1
ATOM 592 N N . ASP A 1 71 ? -6.426 -3.079 9.352 1.00 92.25 71 ASP A N 1
ATOM 593 C CA . ASP A 1 71 ? -6.520 -3.648 8.003 1.00 92.25 71 ASP A CA 1
ATOM 594 C C . ASP A 1 71 ? -6.363 -2.572 6.923 1.00 92.25 71 ASP A C 1
ATOM 596 O O . ASP A 1 71 ? -5.675 -2.763 5.921 1.00 92.25 71 ASP A O 1
ATOM 600 N N . LEU A 1 72 ? -6.955 -1.394 7.135 1.00 90.25 72 LEU A N 1
ATOM 601 C CA . LEU A 1 72 ? -6.843 -0.278 6.201 1.00 90.25 72 LEU A CA 1
ATOM 602 C C . LEU A 1 72 ? -5.407 0.260 6.104 1.00 90.25 72 LEU A C 1
ATOM 604 O O . LEU A 1 72 ? -4.962 0.634 5.016 1.00 90.25 72 LEU A O 1
ATOM 608 N N . MET A 1 73 ? -4.670 0.281 7.218 1.00 89.38 73 MET A N 1
ATOM 609 C CA . MET A 1 73 ? -3.250 0.641 7.224 1.00 89.38 73 MET A CA 1
ATOM 610 C C . MET A 1 73 ? -2.442 -0.357 6.385 1.00 89.38 73 MET A C 1
ATOM 612 O O . MET A 1 73 ? -1.648 0.054 5.534 1.00 89.38 73 MET A O 1
ATOM 616 N N . ASP A 1 74 ? -2.687 -1.653 6.574 1.00 89.00 74 ASP A N 1
ATOM 617 C CA . ASP A 1 74 ? -1.995 -2.723 5.854 1.00 89.00 74 ASP A CA 1
ATOM 618 C C . ASP A 1 74 ? -2.325 -2.705 4.356 1.00 89.00 74 ASP A C 1
ATOM 620 O O . ASP A 1 74 ? -1.429 -2.807 3.512 1.00 89.00 74 ASP A O 1
ATOM 624 N N . LEU A 1 75 ? -3.589 -2.466 3.997 1.00 89.25 75 LEU A N 1
ATOM 625 C CA . LEU A 1 75 ? -4.010 -2.256 2.612 1.00 89.25 75 LEU A CA 1
ATOM 626 C C . LEU A 1 75 ? -3.324 -1.042 1.986 1.00 89.25 75 LEU A C 1
ATOM 628 O O . LEU A 1 75 ? -2.903 -1.100 0.829 1.00 89.25 75 LEU A O 1
ATOM 632 N N . GLN A 1 76 ? -3.174 0.050 2.734 1.00 87.12 76 GLN A N 1
ATOM 633 C CA . GLN A 1 76 ? -2.503 1.243 2.234 1.00 87.12 76 GLN A CA 1
ATOM 634 C C . GLN A 1 76 ? -1.002 1.002 2.027 1.00 87.12 76 GLN A C 1
ATOM 636 O O . GLN A 1 76 ? -0.459 1.414 0.999 1.00 87.12 76 GLN A O 1
ATOM 641 N N . LEU A 1 77 ? -0.334 0.298 2.946 1.00 86.62 77 LEU A N 1
ATOM 642 C CA . LEU A 1 77 ? 1.064 -0.116 2.780 1.00 86.62 77 LEU A CA 1
ATOM 643 C C . LEU A 1 77 ? 1.234 -1.047 1.569 1.00 86.62 77 LEU A C 1
ATOM 645 O O . LEU A 1 77 ? 2.128 -0.832 0.748 1.00 86.62 77 LEU A O 1
ATOM 649 N N . SER A 1 78 ? 0.339 -2.024 1.404 1.00 86.19 78 SER A N 1
ATOM 650 C CA . SER A 1 78 ? 0.289 -2.915 0.236 1.00 86.19 78 SER A CA 1
ATOM 651 C C . SER A 1 78 ? 0.094 -2.134 -1.066 1.00 86.19 78 SER A C 1
ATOM 653 O O . SER A 1 78 ? 0.829 -2.331 -2.033 1.00 86.19 78 SER A O 1
ATOM 655 N N . SER A 1 79 ? -0.835 -1.178 -1.086 1.00 84.94 79 SER A N 1
ATOM 656 C CA . SER A 1 79 ? -1.091 -0.306 -2.236 1.00 84.94 79 SER A CA 1
ATOM 657 C C . SER A 1 79 ? 0.141 0.527 -2.611 1.00 84.94 79 SER A C 1
ATOM 659 O O . SER A 1 79 ? 0.516 0.602 -3.784 1.00 84.94 79 SER A O 1
ATOM 661 N N . MET A 1 80 ? 0.840 1.087 -1.616 1.00 83.19 80 MET A N 1
ATOM 662 C CA . MET A 1 80 ? 2.113 1.784 -1.830 1.00 83.19 80 MET A CA 1
ATOM 663 C C . MET A 1 80 ? 3.180 0.853 -2.423 1.00 83.19 80 MET A C 1
ATOM 665 O O . MET A 1 80 ? 3.852 1.234 -3.382 1.00 83.19 80 MET A O 1
ATOM 669 N N . GLY A 1 81 ? 3.304 -0.374 -1.909 1.00 80.56 81 GLY A N 1
ATOM 670 C CA . GLY A 1 81 ? 4.201 -1.393 -2.460 1.00 80.56 81 GLY A CA 1
ATOM 671 C C . GLY A 1 81 ? 3.856 -1.774 -3.904 1.00 80.56 81 GLY A C 1
ATOM 672 O O . GLY A 1 81 ? 4.738 -1.826 -4.760 1.00 80.56 81 GLY A O 1
ATOM 673 N N . ASN A 1 82 ? 2.570 -1.961 -4.208 1.00 85.12 82 ASN A N 1
ATOM 674 C CA . ASN A 1 82 ? 2.079 -2.260 -5.554 1.00 85.12 82 ASN A CA 1
ATOM 675 C C . ASN A 1 82 ? 2.418 -1.147 -6.546 1.00 85.12 82 ASN A C 1
ATOM 677 O O . ASN A 1 82 ? 2.886 -1.438 -7.647 1.00 85.12 82 ASN A O 1
ATOM 681 N N . ARG A 1 83 ? 2.269 0.117 -6.140 1.00 81.69 83 ARG A N 1
ATOM 682 C CA . ARG A 1 83 ? 2.656 1.267 -6.962 1.00 81.69 83 ARG A CA 1
ATOM 683 C C . ARG A 1 83 ? 4.159 1.295 -7.232 1.00 81.69 83 ARG A C 1
ATOM 685 O O . ARG A 1 83 ? 4.570 1.526 -8.364 1.00 81.69 83 ARG A O 1
ATOM 692 N N . THR A 1 84 ? 4.987 1.038 -6.222 1.00 81.50 84 THR A N 1
ATOM 693 C CA . THR A 1 84 ? 6.445 0.951 -6.410 1.00 81.50 84 THR A CA 1
ATOM 694 C C . THR A 1 84 ? 6.813 -0.188 -7.361 1.00 81.50 84 THR A C 1
ATOM 696 O O . THR A 1 84 ? 7.618 0.006 -8.271 1.00 81.50 84 THR A O 1
ATOM 699 N N . ASN A 1 85 ? 6.175 -1.352 -7.220 1.00 85.50 85 ASN A N 1
ATOM 700 C CA . ASN A 1 85 ? 6.356 -2.478 -8.134 1.00 85.50 85 ASN A CA 1
ATOM 701 C C . ASN A 1 85 ? 5.938 -2.130 -9.570 1.00 85.50 85 ASN A C 1
ATOM 703 O O . ASN A 1 85 ? 6.608 -2.543 -10.514 1.00 85.50 85 ASN A O 1
ATOM 707 N N . GLU A 1 86 ? 4.864 -1.363 -9.756 1.00 86.31 86 GLU A N 1
ATOM 708 C CA . GLU A 1 86 ? 4.444 -0.869 -11.070 1.00 86.31 86 GLU A CA 1
ATOM 709 C C . GLU A 1 86 ? 5.494 0.069 -11.679 1.00 86.31 86 GLU A C 1
ATOM 711 O O . GLU A 1 86 ? 5.902 -0.140 -12.820 1.00 86.31 86 GLU A O 1
ATOM 716 N N . ILE A 1 87 ? 6.001 1.037 -10.908 1.00 86.94 87 ILE A N 1
ATOM 717 C CA . ILE A 1 87 ? 7.054 1.963 -11.357 1.00 86.94 87 ILE A CA 1
ATOM 718 C C . ILE A 1 87 ? 8.304 1.190 -11.794 1.00 86.94 87 ILE A C 1
ATOM 720 O O . ILE A 1 87 ? 8.831 1.430 -12.881 1.00 86.94 87 ILE A O 1
ATOM 724 N N . MET A 1 88 ? 8.751 0.226 -10.985 1.00 87.56 88 MET A N 1
ATOM 725 C CA . MET A 1 88 ? 9.901 -0.614 -11.325 1.00 87.56 88 MET A CA 1
ATOM 726 C C . MET A 1 88 ? 9.652 -1.412 -12.606 1.00 87.56 88 MET A C 1
ATOM 728 O O . MET A 1 88 ? 10.511 -1.436 -13.483 1.00 87.56 88 MET A O 1
ATOM 732 N N . ARG A 1 89 ? 8.459 -2.001 -12.767 1.00 86.12 89 ARG A N 1
ATOM 733 C CA . ARG A 1 89 ? 8.084 -2.729 -13.990 1.00 86.12 89 ARG A CA 1
ATOM 734 C C . ARG A 1 89 ? 8.128 -1.834 -15.227 1.00 86.12 89 ARG A C 1
ATOM 736 O O . ARG A 1 89 ? 8.668 -2.270 -16.240 1.00 86.12 89 ARG A O 1
ATOM 743 N N . VAL A 1 90 ? 7.602 -0.607 -15.158 1.00 87.12 90 VAL A N 1
ATOM 744 C CA . VAL A 1 90 ? 7.661 0.364 -16.270 1.00 87.12 90 VAL A CA 1
ATOM 745 C C . VAL A 1 90 ? 9.110 0.614 -16.671 1.00 87.12 90 VAL A C 1
ATOM 747 O O . VAL A 1 90 ? 9.469 0.458 -17.838 1.00 87.12 90 VAL A O 1
ATOM 750 N N . LEU A 1 91 ? 9.948 0.973 -15.695 1.00 88.94 91 LEU A N 1
ATOM 751 C CA . LEU A 1 91 ? 11.345 1.307 -15.939 1.00 88.94 91 LEU A CA 1
ATOM 752 C C . LEU A 1 91 ? 12.108 0.116 -16.529 1.00 8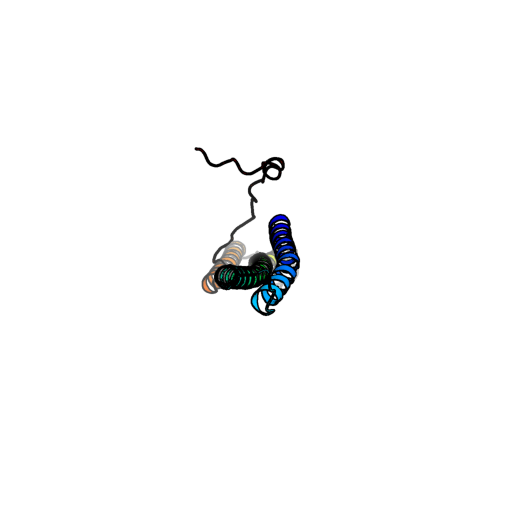8.94 91 LEU A C 1
ATOM 754 O O . LEU A 1 91 ? 12.871 0.290 -17.476 1.00 88.94 91 LEU A O 1
ATOM 758 N N . THR A 1 92 ? 11.866 -1.098 -16.024 1.00 90.38 92 THR A N 1
ATOM 759 C CA . THR A 1 92 ? 12.467 -2.324 -16.560 1.00 90.38 92 THR A CA 1
ATOM 760 C C . THR A 1 92 ? 12.038 -2.586 -17.999 1.00 90.38 92 THR A C 1
ATOM 762 O O . THR A 1 92 ? 12.899 -2.851 -18.828 1.00 90.38 92 THR A O 1
ATOM 765 N N . VAL A 1 93 ? 10.746 -2.474 -18.328 1.00 89.38 93 VAL A N 1
ATOM 766 C CA . VAL A 1 93 ? 10.263 -2.685 -19.706 1.00 89.38 93 VAL A CA 1
ATOM 767 C C . VAL A 1 93 ? 10.936 -1.710 -20.670 1.00 89.38 93 VAL A C 1
ATOM 769 O O . VAL A 1 93 ? 11.442 -2.133 -21.708 1.00 89.38 93 VAL A O 1
ATOM 772 N N . ILE A 1 94 ? 11.003 -0.426 -20.305 1.00 89.56 94 ILE A N 1
ATOM 773 C CA . ILE A 1 94 ? 11.696 0.594 -21.100 1.00 89.56 94 ILE A CA 1
ATOM 774 C C . ILE A 1 94 ? 13.177 0.215 -21.260 1.00 89.56 94 ILE A C 1
ATOM 776 O O . ILE A 1 94 ? 13.665 0.097 -22.383 1.00 89.56 94 ILE A O 1
ATOM 780 N N . ALA A 1 95 ? 13.888 -0.057 -20.162 1.00 92.31 95 ALA A N 1
ATOM 781 C CA . ALA A 1 95 ? 15.314 -0.383 -20.190 1.00 92.31 95 ALA A CA 1
ATOM 782 C C . ALA A 1 95 ? 15.633 -1.645 -21.012 1.00 92.31 95 ALA A C 1
ATOM 784 O O . ALA A 1 95 ? 16.586 -1.645 -21.789 1.00 92.31 95 ALA A O 1
ATOM 785 N N . THR A 1 96 ? 14.834 -2.709 -20.889 1.00 91.38 96 THR A N 1
ATOM 786 C CA . THR A 1 96 ? 15.024 -3.962 -21.637 1.00 91.38 96 THR A CA 1
ATOM 787 C C . THR A 1 96 ? 14.794 -3.784 -23.138 1.00 91.38 96 THR A C 1
ATOM 789 O O . THR A 1 96 ? 15.447 -4.464 -23.923 1.00 91.38 96 THR A O 1
ATOM 792 N N . ILE A 1 97 ? 13.915 -2.867 -23.556 1.00 91.19 97 ILE A N 1
ATOM 793 C CA . ILE A 1 97 ? 13.743 -2.528 -24.977 1.00 91.19 97 ILE A CA 1
ATOM 794 C C . ILE A 1 97 ? 14.948 -1.727 -25.484 1.00 91.19 97 ILE A C 1
ATOM 796 O O . ILE A 1 97 ? 15.470 -2.022 -26.557 1.00 91.19 97 ILE A O 1
ATOM 800 N N . PHE A 1 98 ? 15.420 -0.741 -24.718 1.00 91.12 98 PHE A N 1
ATOM 801 C CA . PHE A 1 98 ? 16.523 0.120 -25.146 1.00 91.12 98 PHE A CA 1
ATOM 802 C C . PHE A 1 98 ? 17.890 -0.568 -25.123 1.00 91.12 98 PHE A C 1
ATOM 804 O O . PHE A 1 98 ? 18.700 -0.294 -25.994 1.00 91.12 98 PHE A O 1
ATOM 811 N N . MET A 1 99 ? 18.167 -1.477 -24.188 1.00 94.00 99 MET A N 1
ATOM 812 C CA . MET A 1 99 ? 19.481 -2.124 -24.059 1.00 94.00 99 MET A CA 1
ATOM 813 C C . MET A 1 99 ? 19.996 -2.789 -25.360 1.00 94.00 99 MET A C 1
ATOM 815 O O . MET A 1 99 ? 21.102 -2.446 -25.782 1.00 94.00 99 MET A O 1
ATOM 819 N N . PRO A 1 100 ? 19.243 -3.672 -26.050 1.00 91.38 100 PRO A N 1
ATOM 820 C CA . PRO A 1 100 ? 19.693 -4.254 -27.317 1.00 91.38 100 PRO A CA 1
ATOM 821 C C . PRO A 1 100 ? 19.736 -3.228 -28.458 1.00 91.38 100 PRO A C 1
ATOM 823 O O . PRO A 1 100 ? 20.626 -3.294 -29.300 1.00 91.38 100 PRO A O 1
ATOM 826 N N . LEU A 1 101 ? 18.819 -2.254 -28.482 1.00 91.94 101 LEU A N 1
ATOM 827 C CA . LEU A 1 101 ? 18.804 -1.205 -29.509 1.00 91.94 101 LEU A CA 1
ATOM 828 C C . LEU A 1 101 ? 20.029 -0.297 -29.399 1.00 91.94 101 LEU A C 1
ATOM 830 O O . LEU A 1 101 ? 20.712 -0.057 -30.389 1.00 91.94 101 LEU A O 1
ATOM 834 N N . THR A 1 102 ? 20.339 0.160 -28.187 1.00 91.88 102 THR A N 1
ATOM 835 C CA . THR A 1 102 ? 21.522 0.966 -27.887 1.00 91.88 102 THR A CA 1
ATOM 836 C C . THR A 1 102 ? 22.797 0.176 -28.142 1.00 91.88 102 THR A C 1
ATOM 838 O O . THR A 1 102 ? 23.761 0.757 -28.621 1.00 91.88 102 THR A O 1
ATOM 841 N N . PHE A 1 103 ? 22.817 -1.136 -27.887 1.00 91.19 103 PHE A N 1
ATOM 842 C CA . PHE A 1 103 ? 23.955 -1.981 -28.249 1.00 91.19 103 PHE A CA 1
ATOM 843 C C . PHE A 1 103 ? 24.189 -1.996 -29.766 1.00 91.19 103 PHE A C 1
ATOM 845 O O . PHE A 1 103 ? 25.311 -1.761 -30.201 1.00 91.19 103 PHE A O 1
ATOM 852 N N . ILE A 1 104 ? 23.138 -2.188 -30.572 1.00 87.88 104 ILE A N 1
ATOM 853 C CA . ILE A 1 104 ? 23.238 -2.149 -32.041 1.00 87.88 104 ILE A CA 1
ATOM 854 C C . ILE A 1 104 ? 23.731 -0.776 -32.509 1.00 87.88 104 ILE A C 1
ATOM 856 O O . ILE A 1 104 ? 24.686 -0.700 -33.276 1.00 87.88 104 ILE A O 1
ATOM 860 N N . VAL A 1 105 ? 23.133 0.311 -32.010 1.00 87.88 105 VAL A N 1
ATOM 861 C CA . VAL A 1 105 ? 23.559 1.682 -32.339 1.00 87.88 105 VAL A CA 1
ATOM 862 C C . VAL A 1 105 ? 25.001 1.936 -31.904 1.00 87.88 105 VAL A C 1
ATOM 864 O O . VAL A 1 105 ? 25.758 2.546 -32.647 1.00 87.88 105 VAL A O 1
ATOM 867 N N . GLY A 1 106 ? 25.401 1.451 -30.729 1.00 87.38 106 GLY A N 1
ATOM 868 C CA . GLY A 1 106 ? 26.760 1.574 -30.214 1.00 87.38 106 GLY A CA 1
ATOM 869 C C . GLY A 1 106 ? 27.772 0.846 -31.090 1.00 87.38 106 GLY A C 1
ATOM 870 O O . GLY A 1 106 ? 28.804 1.424 -31.411 1.00 87.38 106 GLY A O 1
ATOM 871 N N . VAL A 1 107 ? 27.453 -0.374 -31.538 1.00 83.00 107 VAL A N 1
ATOM 872 C CA . VAL A 1 107 ? 28.293 -1.133 -32.475 1.00 83.00 107 VAL A CA 1
ATOM 873 C C . VAL A 1 107 ? 28.402 -0.413 -33.818 1.00 83.00 107 VAL A C 1
ATOM 875 O O . VAL A 1 107 ? 29.508 -0.207 -34.300 1.00 83.00 107 VAL A O 1
ATOM 878 N N . TYR A 1 108 ? 27.286 0.038 -34.391 1.00 77.44 108 TYR A N 1
ATOM 879 C CA . TYR A 1 108 ? 27.274 0.780 -35.659 1.00 77.44 108 TYR A CA 1
ATOM 880 C C . TYR A 1 108 ? 27.848 2.204 -35.556 1.00 77.44 108 TYR A C 1
ATOM 882 O O . TYR A 1 108 ? 28.188 2.802 -36.572 1.00 77.44 108 TYR A O 1
ATOM 890 N N . GLY A 1 109 ? 27.960 2.754 -34.347 1.00 75.44 109 GLY A N 1
ATOM 891 C CA . GLY A 1 109 ? 28.599 4.039 -34.064 1.00 75.44 109 GLY A CA 1
ATOM 892 C C . GLY A 1 109 ? 30.115 3.948 -33.875 1.00 75.44 109 GLY A C 1
ATOM 893 O O . GLY A 1 109 ? 30.765 4.979 -33.706 1.00 75.44 109 GLY A O 1
ATOM 894 N N . MET A 1 110 ? 30.693 2.742 -33.887 1.00 77.69 110 MET A N 1
ATOM 895 C CA . MET A 1 110 ? 32.144 2.569 -33.875 1.00 77.69 110 MET A CA 1
ATOM 896 C C . MET A 1 110 ? 32.726 2.897 -35.259 1.00 77.69 110 MET A C 1
ATOM 898 O O . MET A 1 110 ? 32.189 2.492 -36.288 1.00 77.69 110 MET A O 1
ATOM 902 N N . ASN A 1 111 ? 33.844 3.630 -35.290 1.00 64.69 111 ASN A N 1
ATOM 903 C CA . ASN A 1 111 ? 34.526 4.024 -36.528 1.00 64.69 111 ASN A CA 1
ATOM 904 C C . ASN A 1 111 ? 35.261 2.828 -37.160 1.00 64.69 111 ASN A C 1
ATOM 906 O O . ASN A 1 111 ? 36.471 2.676 -36.990 1.00 64.69 111 ASN A O 1
ATOM 910 N N . PHE A 1 112 ? 34.538 1.967 -37.871 1.00 64.94 112 PHE A N 1
ATOM 911 C CA . PHE A 1 112 ? 35.131 0.877 -38.641 1.00 64.94 112 PHE A CA 1
ATOM 912 C C . PHE A 1 112 ? 35.581 1.373 -40.021 1.00 64.94 112 PHE A C 1
ATOM 914 O O . PHE A 1 112 ? 34.789 1.947 -40.763 1.00 64.94 112 PHE A O 1
ATOM 921 N N . ASP A 1 113 ? 36.856 1.161 -40.361 1.00 61.06 113 ASP A N 1
ATOM 922 C CA . ASP A 1 113 ? 37.413 1.440 -41.691 1.00 61.06 113 ASP A CA 1
ATOM 923 C C . ASP A 1 113 ? 37.369 0.164 -42.560 1.00 61.06 113 ASP A C 1
ATOM 925 O O . ASP A 1 113 ? 38.125 -0.777 -42.274 1.00 61.06 113 ASP A O 1
ATOM 929 N N . PRO A 1 114 ? 36.535 0.108 -43.618 1.00 61.03 114 PRO A N 1
ATOM 930 C CA . PRO A 1 114 ? 36.449 -1.040 -44.526 1.00 61.03 114 PRO A CA 1
ATOM 931 C C . PRO A 1 114 ? 37.774 -1.356 -45.240 1.00 61.03 114 PRO A C 1
ATOM 933 O O . PRO A 1 114 ? 37.990 -2.480 -45.689 1.00 61.03 114 PRO A O 1
ATOM 936 N N . LYS A 1 115 ? 38.697 -0.384 -45.333 1.00 57.97 115 LYS A N 1
ATOM 937 C CA . LYS A 1 115 ? 39.985 -0.531 -46.031 1.00 57.97 115 LYS A CA 1
ATOM 938 C C . LYS A 1 115 ? 41.080 -1.170 -45.172 1.00 57.97 115 LYS A C 1
ATOM 940 O O . LYS A 1 115 ? 42.086 -1.613 -45.721 1.00 57.97 115 LYS A O 1
ATOM 945 N N . ALA A 1 116 ? 40.905 -1.225 -43.849 1.00 60.59 116 ALA A N 1
ATOM 946 C CA . ALA A 1 116 ? 41.922 -1.722 -42.917 1.00 60.59 116 ALA A CA 1
ATOM 947 C C . ALA A 1 116 ? 41.919 -3.258 -42.753 1.00 60.59 116 ALA A C 1
ATOM 949 O O . ALA A 1 116 ? 42.948 -3.843 -42.422 1.00 60.59 116 ALA A O 1
ATOM 950 N N . SER A 1 117 ? 40.786 -3.932 -42.984 1.00 54.62 117 SER A N 1
ATOM 951 C CA . SER A 1 117 ? 40.679 -5.399 -43.003 1.00 54.62 117 SER A CA 1
ATOM 952 C C . SER A 1 117 ? 39.376 -5.821 -43.704 1.00 54.62 117 SER A C 1
ATOM 954 O O . SER A 1 117 ? 38.342 -5.235 -43.397 1.00 54.62 117 SER A O 1
ATOM 956 N N . PRO A 1 118 ? 39.360 -6.862 -44.565 1.00 57.28 118 PRO A N 1
ATOM 957 C CA . PRO A 1 118 ? 38.133 -7.383 -45.199 1.00 57.28 118 PRO A CA 1
ATOM 958 C C . PRO A 1 118 ? 37.069 -7.865 -44.200 1.00 57.28 118 PRO A C 1
ATOM 960 O O . PRO A 1 118 ? 35.903 -8.036 -44.545 1.00 57.28 118 PRO A O 1
ATOM 963 N N . TRP A 1 119 ? 37.489 -8.110 -42.958 1.00 58.09 119 TRP A N 1
ATOM 964 C CA . TRP A 1 119 ? 36.641 -8.538 -41.847 1.00 58.09 119 TRP A CA 1
ATOM 965 C C . TRP A 1 119 ? 36.074 -7.359 -41.045 1.00 58.09 119 TRP A C 1
ATOM 967 O O . TRP A 1 119 ? 35.277 -7.566 -40.131 1.00 58.09 119 TRP A O 1
ATOM 977 N N . ASN A 1 120 ? 36.482 -6.126 -41.365 1.00 55.81 120 ASN A N 1
ATOM 978 C CA . ASN A 1 120 ? 36.033 -4.913 -40.697 1.00 55.81 120 ASN A CA 1
ATOM 979 C C . ASN A 1 120 ? 34.690 -4.469 -41.295 1.00 55.81 120 ASN A C 1
ATOM 981 O O . ASN A 1 120 ? 34.633 -3.662 -42.214 1.00 55.81 120 ASN A O 1
ATOM 985 N N . MET A 1 121 ? 33.607 -5.058 -40.787 1.00 59.16 121 MET A N 1
ATOM 986 C CA . MET A 1 121 ? 32.217 -4.668 -41.057 1.00 59.16 121 MET A CA 1
ATOM 987 C C . MET A 1 121 ? 31.845 -4.532 -42.560 1.00 59.16 121 MET A C 1
ATOM 989 O O . MET A 1 121 ? 31.461 -3.453 -43.016 1.00 59.16 121 MET A O 1
ATOM 993 N N . PRO A 1 122 ? 31.881 -5.633 -43.342 1.00 56.19 122 PRO A N 1
ATOM 994 C CA . PRO A 1 122 ? 31.549 -5.639 -44.779 1.00 56.19 122 PRO A CA 1
ATOM 995 C C . PRO A 1 122 ? 30.099 -5.214 -45.105 1.00 56.19 122 PRO A C 1
ATOM 997 O O . PRO A 1 122 ? 29.763 -4.940 -46.255 1.00 56.19 122 PRO A O 1
ATOM 1000 N N . GLU A 1 123 ? 29.230 -5.132 -44.094 1.00 56.56 123 GLU A N 1
ATOM 1001 C CA . GLU A 1 123 ? 27.821 -4.725 -44.192 1.00 56.56 123 GLU A CA 1
ATOM 1002 C C . GLU A 1 123 ? 27.635 -3.212 -44.434 1.00 56.56 123 GLU A C 1
ATOM 1004 O O . GLU A 1 123 ? 26.566 -2.799 -44.886 1.00 56.56 123 GLU A O 1
ATOM 1009 N N . ILE A 1 124 ? 28.661 -2.384 -44.177 1.00 55.94 124 ILE A N 1
ATOM 1010 C CA . ILE A 1 124 ? 28.619 -0.923 -44.393 1.00 55.94 124 ILE A CA 1
ATOM 1011 C C . ILE A 1 124 ? 28.620 -0.570 -45.890 1.00 55.94 124 ILE A C 1
ATOM 1013 O O . ILE A 1 124 ? 27.957 0.381 -46.302 1.00 55.94 124 ILE A O 1
ATOM 1017 N N . GLU A 1 125 ? 29.328 -1.341 -46.722 1.00 60.19 125 GLU A N 1
ATOM 1018 C CA . GLU A 1 125 ? 29.374 -1.125 -48.178 1.00 60.19 125 GLU A CA 1
ATOM 1019 C C . GLU A 1 125 ? 28.134 -1.686 -48.900 1.00 60.19 125 GLU A C 1
ATOM 1021 O O . GLU A 1 125 ? 27.893 -1.400 -50.077 1.00 60.19 125 GLU A O 1
ATOM 1026 N N . TRP A 1 126 ? 27.301 -2.463 -48.201 1.00 66.62 126 TRP A N 1
ATOM 1027 C CA . TRP A 1 126 ? 26.059 -2.989 -48.751 1.00 66.62 126 TRP A CA 1
ATOM 1028 C C . TRP A 1 126 ? 24.988 -1.903 -48.847 1.00 66.62 126 TRP A C 1
ATOM 1030 O O . TRP A 1 126 ? 24.529 -1.348 -47.851 1.00 66.62 126 TRP A O 1
ATOM 1040 N N . LYS A 1 127 ? 24.475 -1.692 -50.066 1.00 68.75 127 LYS A N 1
ATOM 1041 C CA . LYS A 1 127 ? 23.398 -0.731 -50.376 1.00 68.75 127 LYS A CA 1
ATOM 1042 C C . LYS A 1 127 ? 22.142 -0.893 -49.498 1.00 68.75 127 LYS A C 1
ATOM 1044 O O . LYS A 1 127 ? 21.384 0.059 -49.338 1.00 68.75 127 LYS A O 1
ATOM 1049 N N . TYR A 1 128 ? 21.926 -2.083 -48.933 1.00 75.06 128 TYR A N 1
ATOM 1050 C CA . TYR A 1 128 ? 20.788 -2.409 -48.070 1.00 75.06 128 TYR A CA 1
ATOM 1051 C C . TYR A 1 128 ? 21.145 -2.603 -46.584 1.00 75.06 128 TYR A C 1
ATOM 1053 O O . TYR A 1 128 ? 20.248 -2.900 -45.800 1.00 75.06 128 TYR A O 1
ATOM 1061 N N . GLY A 1 129 ? 22.399 -2.403 -46.160 1.00 76.50 129 GLY A N 1
ATOM 1062 C CA . GLY A 1 129 ? 22.806 -2.590 -44.759 1.00 76.50 129 GLY A CA 1
ATOM 1063 C C . GLY A 1 129 ? 22.017 -1.696 -43.796 1.00 76.50 129 GLY A C 1
ATOM 1064 O O . GLY A 1 129 ? 21.390 -2.181 -42.857 1.00 76.50 129 GLY A O 1
ATOM 1065 N N . TYR A 1 130 ? 21.928 -0.399 -44.101 1.00 78.31 130 TYR A N 1
ATOM 1066 C CA . TYR A 1 130 ? 21.176 0.574 -43.298 1.00 78.31 130 TYR A CA 1
ATOM 1067 C C . TYR A 1 130 ? 19.678 0.226 -43.116 1.00 78.31 130 TYR A C 1
ATOM 1069 O O . TYR A 1 130 ? 19.222 0.155 -41.971 1.00 78.31 130 TYR A O 1
ATOM 1077 N N . PRO A 1 131 ? 18.887 -0.037 -44.182 1.00 84.44 131 PRO A N 1
ATOM 1078 C CA . PRO A 1 131 ? 17.479 -0.406 -44.018 1.00 84.44 131 PRO A CA 1
ATOM 1079 C C . PRO A 1 131 ? 17.269 -1.777 -43.355 1.00 84.44 131 PRO A C 1
ATOM 1081 O O . PRO A 1 131 ? 16.270 -1.954 -42.655 1.00 84.44 131 PRO A O 1
ATOM 1084 N N . ILE A 1 132 ? 18.187 -2.740 -43.523 1.00 86.56 132 ILE A N 1
ATOM 1085 C CA . ILE A 1 132 ? 18.102 -4.045 -42.843 1.00 86.56 132 ILE A CA 1
ATOM 1086 C C . ILE A 1 132 ? 18.284 -3.871 -41.332 1.00 86.56 132 ILE A C 1
ATOM 1088 O O . ILE A 1 132 ? 17.468 -4.377 -40.564 1.00 86.56 132 ILE A O 1
ATOM 1092 N N . VAL A 1 133 ? 19.288 -3.109 -40.895 1.00 86.56 133 VAL A N 1
ATOM 1093 C CA . VAL A 1 133 ? 19.546 -2.851 -39.466 1.00 86.56 133 VAL A CA 1
ATOM 1094 C C . VAL A 1 133 ? 18.362 -2.149 -38.810 1.00 86.56 133 VAL A C 1
ATOM 1096 O O . VAL A 1 133 ? 17.904 -2.576 -37.752 1.00 86.56 133 VAL A O 1
ATOM 1099 N N . TRP A 1 134 ? 17.792 -1.141 -39.473 1.00 87.25 134 TRP A N 1
ATOM 1100 C CA . TRP A 1 134 ? 16.560 -0.493 -39.020 1.00 87.25 134 TRP A CA 1
ATOM 1101 C C . TRP A 1 134 ? 15.387 -1.468 -38.904 1.00 87.25 134 TRP A C 1
ATOM 1103 O O . TRP A 1 134 ? 14.658 -1.442 -37.912 1.00 87.25 134 TRP A O 1
ATOM 1113 N N . SER A 1 135 ? 15.223 -2.357 -39.886 1.00 91.31 135 SER A N 1
ATOM 1114 C CA . SER A 1 135 ? 14.173 -3.380 -39.864 1.00 91.31 135 SER A CA 1
ATOM 1115 C C . SER A 1 135 ? 14.356 -4.352 -38.695 1.00 91.31 135 SER A C 1
ATOM 1117 O O . SER A 1 135 ? 13.385 -4.690 -38.020 1.00 91.31 135 SER A O 1
ATOM 1119 N N . VAL A 1 136 ? 15.598 -4.752 -38.400 1.00 91.06 136 VAL A N 1
ATOM 1120 C CA . VAL A 1 136 ? 15.937 -5.603 -37.249 1.00 91.06 136 VAL A CA 1
ATOM 1121 C C . VAL A 1 136 ? 15.669 -4.878 -35.929 1.00 91.06 136 VAL A C 1
ATOM 1123 O O . VAL A 1 136 ? 15.025 -5.442 -35.048 1.00 91.06 136 VAL A O 1
ATOM 1126 N N . MET A 1 137 ? 16.091 -3.618 -35.795 1.00 91.69 137 MET A N 1
ATOM 1127 C CA . MET A 1 137 ? 15.846 -2.801 -34.602 1.00 91.69 137 MET A CA 1
ATOM 1128 C C . MET A 1 137 ? 14.347 -2.638 -34.320 1.00 91.69 137 MET A C 1
ATOM 1130 O O . MET A 1 137 ? 13.887 -2.901 -33.207 1.00 91.69 137 MET A O 1
ATOM 1134 N N . ILE A 1 138 ? 13.562 -2.269 -35.336 1.00 93.62 138 ILE A N 1
ATOM 1135 C CA . ILE A 1 138 ? 12.103 -2.156 -35.214 1.00 93.62 138 ILE A CA 1
ATOM 1136 C C . ILE A 1 138 ? 11.489 -3.523 -34.887 1.00 93.62 138 ILE A C 1
ATOM 1138 O O . ILE A 1 138 ? 10.630 -3.614 -34.009 1.00 93.62 138 ILE A O 1
ATOM 1142 N N . GLY A 1 139 ? 11.959 -4.593 -35.533 1.00 95.56 139 GLY A N 1
ATOM 1143 C CA . GLY A 1 139 ? 11.517 -5.961 -35.269 1.00 95.56 139 GLY A CA 1
ATOM 1144 C C . GLY A 1 139 ? 11.721 -6.380 -33.812 1.00 95.56 139 GLY A C 1
ATOM 1145 O O . GLY A 1 139 ? 10.789 -6.884 -33.188 1.00 95.56 139 GLY A O 1
ATOM 1146 N N . ILE A 1 140 ? 12.898 -6.109 -33.238 1.00 93.44 140 ILE A N 1
ATOM 1147 C CA . ILE A 1 140 ? 13.215 -6.394 -31.829 1.00 93.44 140 ILE A CA 1
ATOM 1148 C C . ILE A 1 140 ? 12.311 -5.587 -30.894 1.00 93.44 140 ILE A C 1
ATOM 1150 O O . ILE A 1 140 ? 11.752 -6.146 -29.949 1.00 93.44 140 ILE A O 1
ATOM 1154 N N . ALA A 1 141 ? 12.126 -4.291 -31.164 1.00 92.06 141 ALA A N 1
ATOM 1155 C CA . ALA A 1 141 ? 11.276 -3.428 -30.348 1.00 92.06 141 ALA A CA 1
ATOM 1156 C C . ALA A 1 141 ? 9.816 -3.914 -30.336 1.00 92.06 141 ALA A C 1
ATOM 1158 O O . ALA A 1 141 ? 9.213 -4.063 -29.271 1.00 92.06 141 ALA A O 1
ATOM 1159 N N . VAL A 1 142 ? 9.260 -4.225 -31.512 1.00 93.62 142 VAL A N 1
ATOM 1160 C CA . VAL A 1 142 ? 7.892 -4.746 -31.656 1.00 93.62 142 VAL A CA 1
ATOM 1161 C C . VAL A 1 142 ? 7.758 -6.116 -30.996 1.00 93.62 142 VAL A C 1
ATOM 1163 O O . VAL A 1 142 ? 6.794 -6.348 -30.265 1.00 93.62 142 VAL A O 1
ATOM 1166 N N . TRP A 1 143 ? 8.726 -7.013 -31.195 1.00 94.00 143 TRP A N 1
ATOM 1167 C CA . TRP A 1 143 ? 8.724 -8.338 -30.576 1.00 94.00 143 TRP A CA 1
ATOM 1168 C C . TRP A 1 143 ? 8.720 -8.253 -29.045 1.00 94.00 143 TRP A C 1
ATOM 1170 O O . TRP A 1 143 ? 7.881 -8.887 -28.401 1.00 94.00 143 TRP A O 1
ATOM 1180 N N . MET A 1 144 ? 9.579 -7.411 -28.460 1.00 91.50 144 MET A N 1
ATOM 1181 C CA . MET A 1 144 ? 9.619 -7.175 -27.013 1.00 91.50 144 MET A CA 1
ATOM 1182 C C . MET A 1 144 ? 8.299 -6.592 -26.496 1.00 91.50 144 MET A C 1
ATOM 1184 O O . MET A 1 144 ? 7.757 -7.078 -25.502 1.00 91.50 144 MET A O 1
ATOM 1188 N N . LEU A 1 145 ? 7.733 -5.592 -27.180 1.00 89.88 145 LEU A N 1
ATOM 1189 C CA . LEU A 1 145 ? 6.445 -5.004 -26.797 1.00 89.88 145 LEU A CA 1
ATOM 1190 C C . LEU A 1 145 ? 5.313 -6.037 -26.814 1.00 89.88 145 LEU A C 1
ATOM 1192 O O . LEU A 1 145 ? 4.519 -6.101 -25.874 1.00 89.88 145 LEU A O 1
ATOM 1196 N N . LEU A 1 146 ? 5.248 -6.878 -27.849 1.00 91.12 146 LEU A N 1
ATOM 1197 C CA . LEU A 1 146 ? 4.260 -7.953 -27.940 1.00 91.12 146 LEU A CA 1
ATOM 1198 C C . LEU A 1 146 ? 4.465 -9.006 -26.847 1.00 91.12 146 LEU A C 1
ATOM 1200 O O . LEU A 1 146 ? 3.486 -9.455 -26.245 1.00 91.12 146 LEU A O 1
ATOM 1204 N N . PHE A 1 147 ? 5.714 -9.365 -26.548 1.00 90.69 147 PHE A N 1
ATOM 1205 C CA . PHE A 1 147 ? 6.056 -10.290 -25.470 1.00 90.69 147 PHE A CA 1
ATOM 1206 C C . PHE A 1 147 ? 5.589 -9.767 -24.102 1.00 90.69 147 PHE A C 1
ATOM 1208 O O . PHE A 1 147 ? 4.865 -10.466 -23.385 1.00 90.69 147 PHE A O 1
ATOM 1215 N N . PHE A 1 148 ? 5.913 -8.514 -23.764 1.00 88.75 148 PHE A N 1
ATOM 1216 C CA . PHE A 1 148 ? 5.480 -7.887 -22.512 1.00 88.75 148 PHE A CA 1
ATOM 1217 C C . PHE A 1 148 ? 3.962 -7.692 -22.448 1.00 88.75 148 PHE A C 1
ATOM 1219 O O . PHE A 1 148 ? 3.360 -7.856 -21.381 1.00 88.75 148 PHE A O 1
ATOM 1226 N N . LYS A 1 149 ? 3.313 -7.413 -23.588 1.00 86.06 149 LYS A N 1
ATOM 1227 C CA . LYS A 1 149 ? 1.850 -7.302 -23.668 1.00 86.06 149 LYS A CA 1
ATOM 1228 C C . LYS A 1 149 ? 1.193 -8.646 -23.384 1.00 86.06 149 LYS A C 1
ATOM 1230 O O . LYS A 1 149 ? 0.252 -8.707 -22.598 1.00 86.06 149 LYS A O 1
ATOM 1235 N N . ARG A 1 150 ? 1.722 -9.731 -23.956 1.00 86.00 150 ARG A N 1
ATOM 1236 C CA . ARG A 1 150 ? 1.212 -11.094 -23.750 1.00 86.00 150 ARG A CA 1
ATOM 1237 C C . ARG A 1 150 ? 1.415 -11.586 -22.315 1.00 86.00 150 ARG A C 1
ATOM 1239 O O . ARG A 1 150 ? 0.582 -12.325 -21.808 1.00 86.00 150 ARG A O 1
ATOM 1246 N N . LYS A 1 151 ? 2.476 -11.136 -21.641 1.00 83.19 151 LYS A N 1
ATOM 1247 C CA . LYS A 1 151 ? 2.700 -11.383 -20.208 1.00 83.19 151 LYS A CA 1
ATOM 1248 C C . LYS A 1 151 ? 1.809 -10.545 -19.278 1.00 83.19 151 LYS A C 1
ATOM 1250 O O . LYS A 1 151 ? 1.861 -10.757 -18.071 1.00 83.19 151 LYS A O 1
ATOM 1255 N N . GLY A 1 152 ? 1.014 -9.609 -19.802 1.00 77.88 152 GLY A N 1
ATOM 1256 C CA . GLY A 1 152 ? 0.144 -8.742 -19.000 1.00 77.88 152 GLY A CA 1
ATOM 1257 C C . GLY A 1 152 ? 0.885 -7.623 -18.262 1.00 77.88 152 GLY A C 1
ATOM 1258 O O . GLY A 1 152 ? 0.336 -7.028 -17.340 1.00 77.88 152 GLY A O 1
ATOM 1259 N N . TRP A 1 153 ? 2.129 -7.317 -18.647 1.00 75.38 153 TRP A N 1
ATOM 1260 C CA . TRP A 1 153 ? 2.961 -6.330 -17.943 1.00 75.38 153 TRP A CA 1
ATOM 1261 C C . TRP A 1 153 ? 2.589 -4.880 -18.275 1.00 75.38 153 TRP A C 1
ATOM 1263 O O . TRP A 1 153 ? 2.905 -3.987 -17.497 1.00 75.38 153 TRP A O 1
ATOM 1273 N N . LEU A 1 154 ? 1.876 -4.655 -19.387 1.00 69.31 154 LEU A N 1
ATOM 1274 C CA . LEU A 1 154 ? 1.421 -3.332 -19.841 1.00 69.31 154 LEU A CA 1
ATOM 1275 C C . LEU A 1 154 ? -0.038 -3.004 -19.442 1.00 69.31 154 LEU A C 1
ATOM 1277 O O . LEU A 1 154 ? -0.660 -2.119 -20.020 1.00 69.31 154 LEU A O 1
ATOM 1281 N N . GLY A 1 155 ? -0.619 -3.759 -18.501 1.00 60.75 155 GLY A N 1
ATOM 1282 C CA . GLY A 1 155 ? -2.073 -3.886 -18.331 1.00 60.75 155 GLY A CA 1
ATOM 1283 C C . GLY A 1 155 ? -2.837 -2.730 -17.678 1.00 60.75 155 GLY A C 1
ATOM 1284 O O . GLY A 1 155 ? -4.059 -2.753 -17.742 1.00 60.75 155 GLY A O 1
ATOM 1285 N N . LYS A 1 156 ? -2.186 -1.740 -17.064 1.00 57.00 156 LYS A N 1
ATOM 1286 C CA . LYS A 1 156 ? -2.819 -0.510 -16.547 1.00 57.00 156 LYS A CA 1
ATOM 1287 C C . LYS A 1 156 ? -1.697 0.400 -16.076 1.00 57.00 156 LYS A C 1
ATOM 1289 O O . LYS A 1 156 ? -1.225 0.246 -14.962 1.00 57.00 156 LYS A O 1
ATOM 1294 N N . TYR A 1 157 ? -1.245 1.296 -16.943 1.00 58.28 157 TYR A N 1
ATOM 1295 C CA . TYR A 1 157 ? -0.357 2.369 -16.522 1.00 58.28 157 TYR A CA 1
ATOM 1296 C C . TYR A 1 157 ? -1.228 3.535 -16.089 1.00 58.28 157 TYR A C 1
ATOM 1298 O O . TYR A 1 157 ? -1.708 4.301 -16.924 1.00 58.28 157 TYR A O 1
ATOM 1306 N N . SER A 1 158 ? -1.444 3.676 -14.784 1.00 48.31 158 SER A N 1
ATOM 1307 C CA . SER A 1 158 ? -1.842 4.976 -14.242 1.00 48.31 158 SER A CA 1
ATOM 1308 C C . SER A 1 158 ? -0.603 5.865 -14.243 1.00 48.31 158 SER A C 1
ATOM 1310 O O . SER A 1 158 ? 0.098 6.003 -13.241 1.00 48.31 158 SER A O 1
ATOM 1312 N N . PHE A 1 159 ? -0.267 6.390 -15.422 1.00 50.94 159 PHE A N 1
ATOM 1313 C CA . PHE A 1 159 ? 0.837 7.318 -15.583 1.00 50.94 159 PHE A CA 1
ATOM 1314 C C . PHE A 1 159 ? 0.528 8.582 -14.773 1.00 50.94 159 PHE A C 1
ATOM 1316 O O . PHE A 1 159 ? -0.366 9.341 -15.118 1.00 50.94 159 PHE A O 1
ATOM 1323 N N . VAL A 1 160 ? 1.298 8.747 -13.694 1.00 47.16 160 VAL A N 1
ATOM 1324 C CA . VAL A 1 160 ? 1.538 9.984 -12.940 1.00 47.16 160 VAL A CA 1
ATOM 1325 C C . VAL A 1 160 ? 0.294 10.594 -12.286 1.00 47.16 160 VAL A C 1
ATOM 1327 O O . VAL A 1 160 ? -0.546 11.232 -12.904 1.00 47.16 160 VAL A O 1
ATOM 1330 N N . GLY A 1 161 ? 0.223 10.427 -10.965 1.00 48.50 161 GLY A N 1
ATOM 1331 C CA . GLY A 1 161 ? -0.784 11.064 -10.133 1.00 48.50 161 GLY A CA 1
ATOM 1332 C C . GLY A 1 161 ? -0.730 12.585 -10.212 1.00 48.50 161 GLY A C 1
ATOM 1333 O O . GLY A 1 161 ? 0.186 13.203 -9.674 1.00 48.50 161 GLY A O 1
ATOM 1334 N N . GLU A 1 162 ? -1.782 13.174 -10.758 1.00 43.44 162 GLU A N 1
ATOM 1335 C CA . GLU A 1 162 ? -2.299 14.422 -10.224 1.00 43.44 162 GLU A CA 1
ATOM 1336 C C . GLU A 1 162 ? -3.133 14.067 -8.990 1.00 43.44 162 GLU A C 1
ATOM 1338 O O . GLU A 1 162 ? -4.212 13.482 -9.076 1.00 43.44 162 GLU A O 1
ATOM 1343 N N . LEU A 1 163 ? -2.595 14.356 -7.804 1.00 53.00 163 LEU A N 1
ATOM 1344 C CA . LEU A 1 163 ? -3.436 14.466 -6.617 1.00 53.00 163 LEU A CA 1
ATOM 1345 C C . LEU A 1 163 ? -4.353 15.678 -6.841 1.00 53.00 163 LEU A C 1
ATOM 1347 O O . LEU A 1 163 ? -3.825 16.737 -7.199 1.00 53.00 163 LEU A O 1
ATOM 1351 N N . PRO A 1 164 ? -5.674 15.588 -6.603 1.00 49.03 164 PRO A N 1
ATOM 1352 C CA . PRO A 1 164 ? -6.483 16.793 -6.513 1.00 49.03 164 PRO A CA 1
ATOM 1353 C C . PRO A 1 164 ? -5.845 17.676 -5.436 1.00 49.03 164 PRO A C 1
ATOM 1355 O O . PRO A 1 164 ? -5.582 17.216 -4.320 1.00 49.03 164 PRO A O 1
ATOM 1358 N N . LYS A 1 165 ? -5.495 18.914 -5.798 1.00 52.53 165 LYS A N 1
ATOM 1359 C CA . LYS A 1 165 ? -4.952 19.897 -4.859 1.00 52.53 165 LYS A CA 1
ATOM 1360 C C . LYS A 1 165 ? -6.016 20.139 -3.793 1.00 52.53 165 LYS A C 1
ATOM 1362 O O . LYS A 1 165 ? -6.948 20.896 -4.022 1.00 52.53 165 LYS A O 1
ATOM 1367 N N . GLN A 1 166 ? -5.900 19.463 -2.656 1.00 58.56 166 GLN A N 1
ATOM 1368 C CA . GLN A 1 166 ? -6.761 19.727 -1.514 1.00 58.56 166 GLN A CA 1
ATOM 1369 C C . GLN A 1 166 ? -6.351 21.087 -0.950 1.00 58.56 166 GLN A C 1
ATOM 1371 O O . GLN A 1 166 ? -5.202 21.258 -0.528 1.00 58.56 166 GLN A O 1
ATOM 1376 N N . ASN A 1 167 ? -7.259 22.059 -1.037 1.00 60.09 167 ASN A N 1
ATOM 1377 C CA . ASN A 1 167 ? -7.032 23.422 -0.585 1.00 60.09 167 ASN A CA 1
ATOM 1378 C C . ASN A 1 167 ? -6.786 23.393 0.938 1.00 60.09 167 ASN A C 1
ATOM 1380 O O . ASN A 1 167 ? -7.552 22.740 1.649 1.00 60.09 167 ASN A O 1
ATOM 1384 N N . PRO A 1 168 ? -5.722 24.020 1.472 1.00 60.00 168 PRO A N 1
ATOM 1385 C CA . PRO A 1 168 ? -5.472 24.054 2.915 1.00 60.00 168 PRO A CA 1
ATOM 1386 C C . PRO A 1 168 ? -6.653 24.576 3.757 1.00 60.00 168 PRO A C 1
ATOM 1388 O O . PRO A 1 168 ? -6.754 24.176 4.916 1.00 60.00 168 PRO A O 1
ATOM 1391 N N . ASP A 1 169 ? -7.562 25.370 3.180 1.00 60.56 169 ASP A N 1
ATOM 1392 C CA . ASP A 1 169 ? -8.776 25.863 3.853 1.00 60.56 169 ASP A CA 1
ATOM 1393 C C . ASP A 1 169 ? -9.825 24.772 4.147 1.00 60.56 169 ASP A C 1
ATOM 1395 O O . ASP A 1 169 ? -10.539 24.860 5.146 1.00 60.56 169 ASP A O 1
ATOM 1399 N N . ASP A 1 170 ? -9.873 23.685 3.368 1.00 58.47 170 ASP A N 1
ATOM 1400 C CA . ASP A 1 170 ? -10.886 22.624 3.531 1.00 58.47 170 ASP A CA 1
ATOM 1401 C C . ASP A 1 170 ? -10.653 21.755 4.780 1.00 58.47 170 ASP A C 1
ATOM 1403 O O . ASP A 1 170 ? -11.476 20.913 5.133 1.00 58.47 170 ASP A O 1
ATOM 1407 N N . ARG A 1 171 ? -9.511 21.922 5.459 1.00 63.97 171 ARG A N 1
ATOM 1408 C CA . ARG A 1 171 ? -9.162 21.167 6.675 1.00 63.97 171 ARG A CA 1
ATOM 1409 C C . ARG A 1 171 ? -9.710 21.787 7.957 1.00 63.97 171 ARG A C 1
ATOM 1411 O O . ARG A 1 171 ? -9.632 21.146 9.000 1.00 63.97 171 ARG A O 1
ATOM 1418 N N . ILE A 1 172 ? -10.191 23.030 7.898 1.00 59.94 172 ILE A N 1
ATOM 1419 C CA . ILE A 1 172 ? -10.555 23.825 9.083 1.00 59.94 172 ILE A CA 1
ATOM 1420 C C . ILE A 1 172 ? -12.071 24.066 9.158 1.00 59.94 172 ILE A C 1
ATOM 1422 O O . ILE A 1 172 ? -12.581 24.434 10.214 1.00 59.94 172 ILE A O 1
ATOM 1426 N N . ALA A 1 173 ? -12.816 23.823 8.076 1.00 59.81 173 ALA A N 1
ATOM 1427 C CA . ALA A 1 173 ? -14.258 24.032 8.066 1.00 59.81 173 ALA A CA 1
ATOM 1428 C C . ALA A 1 173 ? -14.970 23.006 8.976 1.00 59.81 173 ALA A C 1
ATOM 1430 O O . ALA A 1 173 ? -14.858 21.799 8.737 1.00 59.81 173 ALA A O 1
ATOM 1431 N N . PRO A 1 174 ? -15.701 23.443 10.022 1.00 64.75 174 PRO A N 1
ATOM 1432 C CA . PRO A 1 174 ? -16.579 22.545 10.758 1.00 64.75 174 PRO A CA 1
ATOM 1433 C C . PRO A 1 174 ? -17.668 22.009 9.813 1.00 64.75 174 PRO A C 1
ATOM 1435 O O . PRO A 1 174 ? -18.076 22.726 8.896 1.00 64.75 174 PRO A O 1
ATOM 1438 N N . PRO A 1 175 ? -18.145 20.766 10.011 1.00 69.56 175 PRO A N 1
ATOM 1439 C CA . PRO A 1 175 ? -19.197 20.198 9.177 1.00 69.56 175 PRO A CA 1
ATOM 1440 C C . PRO A 1 175 ? -20.428 21.109 9.197 1.00 69.56 175 PRO A C 1
ATOM 1442 O O . PRO A 1 175 ? -20.883 21.515 10.271 1.00 69.56 175 PRO A O 1
ATOM 1445 N N . GLU A 1 176 ? -20.947 21.448 8.013 1.00 70.06 176 GLU A N 1
ATOM 1446 C CA . GLU A 1 176 ? -22.157 22.261 7.898 1.00 70.06 176 GLU A CA 1
ATOM 1447 C C . GLU A 1 176 ? -23.307 21.577 8.652 1.00 70.06 176 GLU A C 1
ATOM 1449 O O . GLU A 1 176 ? -23.514 20.366 8.500 1.00 70.06 176 GLU A O 1
ATOM 1454 N N . PRO A 1 177 ? -24.050 22.315 9.497 1.00 66.19 177 PRO A N 1
ATOM 1455 C CA . PRO A 1 177 ? -25.184 21.739 10.193 1.00 66.19 177 PRO A CA 1
ATOM 1456 C C . PRO A 1 177 ? -26.230 21.274 9.171 1.00 66.19 177 PRO A C 1
ATOM 1458 O O . PRO A 1 177 ? -26.435 21.947 8.156 1.00 66.19 177 PRO A O 1
ATOM 1461 N N . PRO A 1 178 ? -26.914 20.144 9.426 1.00 61.59 178 PRO A N 1
ATOM 1462 C CA . PRO A 1 178 ? -27.924 19.638 8.512 1.00 61.59 178 PRO A CA 1
ATOM 1463 C C . PRO A 1 178 ? -29.006 20.699 8.303 1.00 61.59 178 PRO A C 1
ATOM 1465 O O . PRO A 1 178 ? -29.539 21.262 9.265 1.00 61.59 178 PRO A O 1
ATOM 1468 N N . LEU A 1 179 ? -29.296 20.978 7.030 1.00 67.62 179 LEU A N 1
ATOM 1469 C CA . LEU A 1 179 ? -30.401 21.836 6.616 1.00 67.62 179 LEU A CA 1
ATOM 1470 C C . LEU A 1 179 ? -31.688 21.330 7.285 1.00 67.62 179 LEU A C 1
ATOM 1472 O O . LEU A 1 179 ? -32.002 20.142 7.200 1.00 67.62 179 LEU A O 1
ATOM 1476 N N . LYS A 1 180 ? -32.362 22.235 8.003 1.00 57.16 180 LYS A N 1
ATOM 1477 C CA . LYS A 1 180 ? -33.649 21.982 8.662 1.00 57.16 180 LYS A CA 1
ATOM 1478 C C . LYS A 1 180 ? -34.738 21.615 7.664 1.00 57.16 180 LYS A C 1
ATOM 1480 O O . LYS A 1 180 ? -34.745 22.222 6.570 1.00 57.16 180 LYS A O 1
#

Secondary structure (DSSP, 8-state):
-HHHHHHHHHHHHHHHHHHHHHHHHHHHHHHHHHS--TTS-HHHHHHHHHHHHHHHHHHHHHHHHHHHHHHHHHHHHHHHHHHHHHHHHHHHHHHHHHHHHHHHHHHHTS---TTT-TTS-TTSSSTTHHHHHHHHHHHHHHHHHHHHHHTTTTS----S-------GGGGTPPPPPPP-